Protein AF-A0A183VBE5-F1 (afdb_monomer_lite)

pLDDT: mean 92.24, std 7.61, range [38.56, 97.62]

Organism: Toxocara canis (NCBI:txid6265)

Structure (mmCIF, N/CA/C/O backbone):
data_AF-A0A183VBE5-F1
#
_entry.id   AF-A0A183VBE5-F1
#
loop_
_atom_site.group_PDB
_atom_site.id
_atom_site.type_symbol
_atom_site.label_atom_id
_atom_site.label_alt_id
_atom_site.label_comp_id
_atom_site.label_asym_id
_atom_site.label_entity_id
_atom_site.label_seq_id
_atom_site.pdbx_PDB_ins_code
_atom_site.Cartn_x
_atom_site.Cartn_y
_atom_site.Cartn_z
_atom_sit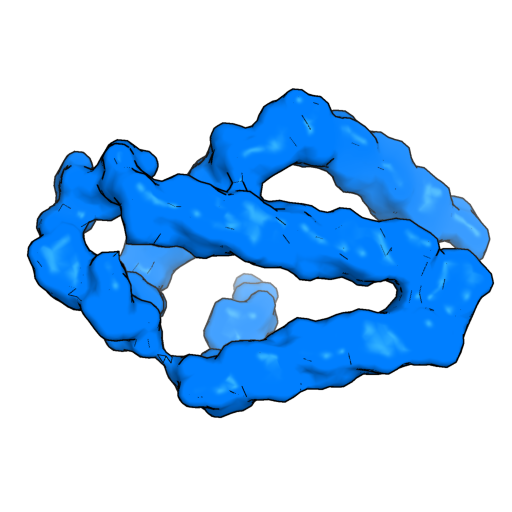e.occupancy
_atom_site.B_iso_or_equiv
_atom_site.auth_seq_id
_atom_site.auth_comp_id
_atom_site.auth_asym_id
_atom_site.auth_atom_id
_atom_site.pdbx_PDB_model_num
ATOM 1 N N . MET A 1 1 ? -16.298 -3.264 18.379 1.00 67.12 1 MET A N 1
ATOM 2 C CA . MET A 1 1 ? -15.671 -2.020 18.890 1.00 67.12 1 MET A CA 1
ATOM 3 C C . MET A 1 1 ? -14.196 -2.212 19.245 1.00 67.12 1 MET A C 1
ATOM 5 O O . MET A 1 1 ? -13.376 -1.520 18.664 1.00 67.12 1 MET A O 1
ATOM 9 N N . GLN A 1 2 ? -13.822 -3.174 20.102 1.00 88.44 2 GLN A N 1
ATOM 10 C CA . GLN A 1 2 ? -12.423 -3.350 20.542 1.00 88.44 2 GLN A CA 1
ATOM 11 C C . GLN A 1 2 ? -11.414 -3.611 19.403 1.00 88.44 2 GLN A C 1
ATOM 13 O O . GLN A 1 2 ? -10.343 -3.016 19.396 1.00 88.44 2 GLN A O 1
ATOM 18 N N . GLN A 1 3 ? -11.757 -4.444 18.414 1.00 91.56 3 GLN A N 1
ATOM 19 C CA . GLN A 1 3 ? -10.863 -4.736 17.281 1.00 91.56 3 GLN A CA 1
ATOM 20 C C . GLN A 1 3 ? -10.587 -3.508 16.400 1.00 91.56 3 GLN A C 1
ATOM 22 O O . GLN A 1 3 ? -9.434 -3.249 16.072 1.00 91.56 3 GLN A O 1
ATOM 27 N N . ARG A 1 4 ? -11.622 -2.717 16.071 1.00 92.56 4 ARG A N 1
ATOM 28 C CA . ARG A 1 4 ? -11.474 -1.470 15.293 1.00 92.56 4 ARG A CA 1
ATOM 29 C C . ARG A 1 4 ? -10.524 -0.495 15.997 1.00 92.56 4 ARG A C 1
ATOM 31 O O . ARG A 1 4 ? -9.651 0.085 15.362 1.00 92.56 4 ARG A O 1
ATOM 38 N N . GLU A 1 5 ? -10.631 -0.393 17.320 1.00 93.44 5 GLU A N 1
ATOM 39 C CA . GLU A 1 5 ? -9.752 0.461 18.122 1.00 93.44 5 GLU A CA 1
ATOM 40 C C . GLU A 1 5 ? -8.294 -0.026 18.141 1.00 93.44 5 GLU A C 1
ATOM 42 O O . GLU A 1 5 ? -7.368 0.776 18.023 1.00 93.44 5 GLU A O 1
ATOM 47 N N . ILE A 1 6 ? -8.066 -1.339 18.242 1.00 95.56 6 ILE A N 1
ATOM 48 C CA . ILE A 1 6 ? -6.718 -1.923 18.144 1.00 95.56 6 ILE A CA 1
ATOM 49 C C . ILE A 1 6 ? -6.103 -1.624 16.771 1.00 95.56 6 ILE A C 1
ATOM 51 O O . ILE A 1 6 ? -4.938 -1.227 16.691 1.00 95.56 6 ILE A O 1
ATOM 55 N N . ILE A 1 7 ? -6.883 -1.768 15.696 1.00 95.25 7 ILE A N 1
ATOM 56 C CA . ILE A 1 7 ? -6.418 -1.483 14.336 1.00 95.25 7 ILE A CA 1
ATOM 57 C C . ILE A 1 7 ? -6.042 -0.003 14.193 1.00 95.25 7 ILE A C 1
ATOM 59 O O . ILE A 1 7 ? -4.956 0.296 13.711 1.00 95.25 7 ILE A O 1
ATOM 63 N N . ARG A 1 8 ? -6.860 0.931 14.693 1.00 94.50 8 ARG A N 1
ATOM 64 C CA . ARG A 1 8 ? -6.524 2.368 14.673 1.00 94.50 8 ARG A CA 1
ATOM 65 C C . ARG A 1 8 ? -5.242 2.687 15.427 1.00 94.50 8 ARG A C 1
ATOM 67 O O . ARG A 1 8 ? -4.383 3.396 14.908 1.00 94.50 8 ARG A O 1
ATOM 74 N N . LYS A 1 9 ? -5.098 2.159 16.645 1.00 94.62 9 LYS A N 1
ATOM 75 C CA . LYS A 1 9 ? -3.909 2.403 17.474 1.00 94.62 9 LYS A CA 1
ATOM 76 C C . LYS A 1 9 ? -2.644 1.853 16.827 1.00 94.62 9 LYS A C 1
ATOM 78 O O . LYS A 1 9 ? -1.645 2.559 16.770 1.00 94.62 9 LYS A O 1
ATOM 83 N N . SER A 1 10 ? -2.695 0.622 16.324 1.00 95.19 10 SER A N 1
ATOM 84 C CA . SER A 1 10 ? -1.550 0.005 15.643 1.00 95.19 10 SER A CA 1
ATOM 85 C C . SER A 1 10 ? -1.216 0.707 14.324 1.00 95.19 10 SER A C 1
ATOM 87 O O . SER A 1 10 ? -0.041 0.941 14.041 1.00 95.19 10 SER A O 1
ATOM 89 N N . PHE A 1 11 ? -2.228 1.129 13.558 1.00 95.81 11 PHE A N 1
ATOM 90 C CA . PHE A 1 11 ? -2.020 1.909 12.341 1.00 95.81 11 PHE A CA 1
ATOM 91 C C . PHE A 1 11 ? -1.331 3.244 12.626 1.00 95.81 11 PHE A C 1
ATOM 93 O O . PHE A 1 11 ? -0.425 3.610 11.888 1.00 95.81 11 PHE A O 1
ATOM 100 N N . LYS A 1 12 ? -1.684 3.935 13.718 1.00 95.19 12 LYS A N 1
ATOM 101 C CA . LYS A 1 12 ? -1.035 5.196 14.102 1.00 95.19 12 LYS A CA 1
ATOM 102 C C . LYS A 1 12 ? 0.483 5.045 14.245 1.00 95.19 12 LYS A C 1
ATOM 104 O O . LYS A 1 12 ? 1.222 5.857 13.706 1.00 95.19 12 LYS A O 1
ATOM 109 N N . THR A 1 13 ? 0.954 3.976 14.888 1.00 94.38 13 THR A N 1
ATOM 110 C CA . THR A 1 13 ? 2.395 3.676 14.978 1.00 94.38 13 THR A CA 1
ATOM 111 C C . THR A 1 13 ? 3.009 3.390 13.606 1.00 94.38 13 THR A C 1
ATOM 113 O O . THR A 1 13 ? 4.113 3.831 13.306 1.00 94.38 13 THR A O 1
ATOM 116 N N . MET A 1 14 ? 2.295 2.677 12.733 1.00 92.88 14 MET A N 1
ATOM 117 C CA . MET A 1 14 ? 2.764 2.411 11.369 1.00 92.88 14 MET A CA 1
ATOM 118 C C . MET A 1 14 ? 2.792 3.676 10.494 1.00 92.88 14 MET A C 1
ATOM 120 O O . MET A 1 14 ? 3.585 3.779 9.558 1.00 92.88 14 MET A O 1
ATOM 124 N N . GLU A 1 15 ? 1.933 4.644 10.784 1.00 94.44 15 GLU A N 1
ATOM 125 C CA . GLU A 1 15 ? 1.805 5.893 10.047 1.00 94.44 15 GLU A CA 1
ATOM 126 C C . GLU A 1 15 ? 2.904 6.915 10.371 1.00 94.44 15 GLU A C 1
ATOM 128 O O . GLU A 1 15 ? 3.253 7.706 9.493 1.00 94.44 15 GLU A O 1
ATOM 133 N N . GLU A 1 16 ? 3.489 6.874 11.573 1.00 94.94 16 GLU A N 1
ATOM 134 C CA . GLU A 1 16 ? 4.559 7.791 12.008 1.00 94.94 16 GLU A CA 1
ATOM 135 C C . GLU A 1 16 ? 5.721 7.871 11.005 1.00 94.94 16 GLU A C 1
ATOM 137 O O . GLU A 1 16 ? 6.215 8.960 10.720 1.00 94.94 16 GLU A O 1
ATOM 142 N N . ASP A 1 17 ? 6.095 6.737 10.403 1.00 94.38 17 ASP A N 1
ATOM 143 C CA . ASP A 1 17 ? 7.010 6.682 9.257 1.00 94.38 17 ASP A CA 1
ATOM 144 C C . ASP A 1 17 ? 6.359 5.964 8.065 1.00 94.38 17 ASP A C 1
ATOM 146 O O . ASP A 1 17 ? 6.829 4.948 7.547 1.00 94.38 17 ASP A O 1
ATOM 150 N N . SER A 1 18 ? 5.210 6.502 7.649 1.00 94.25 18 SER A N 1
ATOM 151 C CA . SER A 1 18 ? 4.340 5.931 6.619 1.00 94.25 18 SER A CA 1
ATOM 152 C C . SER A 1 18 ? 5.096 5.524 5.349 1.00 94.25 18 SER A C 1
ATOM 154 O O . SER A 1 18 ? 4.961 4.395 4.879 1.00 94.25 18 SER A O 1
ATOM 156 N N . THR A 1 19 ? 5.948 6.399 4.803 1.00 94.38 19 THR A N 1
ATOM 157 C CA . THR A 1 19 ? 6.652 6.094 3.545 1.00 94.38 19 THR A CA 1
ATOM 158 C C . THR A 1 19 ? 7.682 4.982 3.727 1.00 94.38 19 THR A C 1
ATOM 160 O O . THR A 1 19 ? 7.735 4.074 2.899 1.00 94.38 19 THR A O 1
ATOM 163 N N . ARG A 1 20 ? 8.485 5.008 4.798 1.00 94.44 20 ARG A N 1
ATOM 164 C CA . ARG A 1 20 ? 9.480 3.958 5.065 1.00 94.44 20 ARG A CA 1
ATOM 165 C C . ARG A 1 20 ? 8.814 2.614 5.347 1.00 94.44 20 ARG A C 1
ATOM 167 O O . ARG A 1 20 ? 9.283 1.585 4.856 1.00 94.44 20 ARG A O 1
ATOM 174 N N . ASN A 1 21 ? 7.724 2.611 6.110 1.00 96.00 21 ASN A N 1
ATOM 175 C CA . ASN A 1 21 ? 6.981 1.397 6.433 1.00 96.00 21 ASN A CA 1
ATOM 176 C C . ASN A 1 21 ? 6.306 0.820 5.183 1.00 96.00 21 ASN A C 1
ATOM 178 O O . ASN A 1 21 ? 6.451 -0.370 4.910 1.00 96.00 21 ASN A O 1
ATOM 182 N N . GLY A 1 22 ? 5.686 1.664 4.353 1.00 95.75 22 GLY A N 1
ATOM 183 C CA . GLY A 1 22 ? 5.154 1.260 3.051 1.00 95.75 22 GLY A CA 1
ATOM 184 C C . GLY A 1 22 ? 6.228 0.682 2.125 1.00 95.75 22 GLY A C 1
ATOM 185 O O . GLY A 1 22 ? 6.016 -0.363 1.515 1.00 95.75 22 GLY A O 1
ATOM 186 N N . LEU A 1 23 ? 7.412 1.304 2.061 1.00 95.38 23 LEU A N 1
ATOM 187 C CA . LEU A 1 23 ? 8.552 0.763 1.313 1.00 95.38 23 LEU A CA 1
ATOM 188 C C . LEU A 1 23 ? 8.949 -0.621 1.835 1.00 95.38 23 LEU A C 1
ATOM 190 O O . LEU A 1 23 ? 9.087 -1.549 1.048 1.00 95.38 23 LEU A O 1
ATOM 194 N N . SER A 1 24 ? 9.076 -0.778 3.153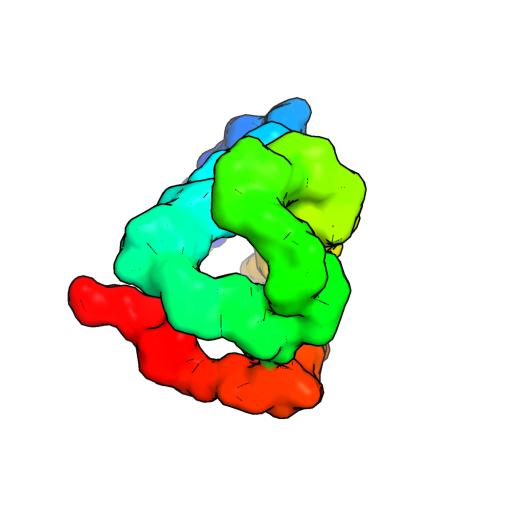 1.00 94.06 24 SER A N 1
ATOM 195 C CA . SER A 1 24 ? 9.453 -2.048 3.788 1.00 94.06 24 SER A CA 1
ATOM 196 C C . SER A 1 24 ? 8.472 -3.179 3.462 1.00 94.06 24 SER A C 1
ATOM 198 O O . SER A 1 24 ? 8.902 -4.302 3.198 1.00 94.06 24 SER A O 1
ATOM 200 N N . ILE A 1 25 ? 7.168 -2.879 3.409 1.00 94.81 25 ILE A N 1
ATOM 201 C CA . ILE A 1 25 ? 6.126 -3.832 2.999 1.00 94.81 25 ILE A CA 1
ATOM 202 C C . ILE A 1 25 ? 6.352 -4.294 1.557 1.00 94.81 25 ILE A C 1
ATOM 204 O O . ILE A 1 25 ? 6.425 -5.496 1.308 1.00 94.81 25 ILE A O 1
ATOM 208 N N . PHE A 1 26 ? 6.512 -3.365 0.608 1.00 94.12 26 PHE A N 1
ATOM 209 C CA . PHE A 1 26 ? 6.712 -3.743 -0.794 1.00 94.12 26 PHE A CA 1
ATOM 210 C C . PHE A 1 26 ? 8.055 -4.423 -1.050 1.00 94.12 26 PHE A C 1
ATOM 212 O O . PHE A 1 26 ? 8.126 -5.311 -1.892 1.00 94.12 26 PHE A O 1
ATOM 219 N N . ILE A 1 27 ? 9.111 -4.049 -0.326 1.00 92.56 27 ILE A N 1
ATOM 220 C CA . ILE A 1 27 ? 10.408 -4.731 -0.407 1.00 92.56 27 ILE A CA 1
ATOM 221 C C . ILE A 1 27 ? 10.244 -6.192 -0.000 1.00 92.56 27 ILE A C 1
ATOM 223 O O . ILE A 1 27 ? 10.714 -7.073 -0.715 1.00 92.56 27 ILE A O 1
ATOM 227 N N . ARG A 1 28 ? 9.545 -6.461 1.110 1.00 93.19 28 ARG A N 1
ATOM 228 C CA . ARG A 1 28 ? 9.266 -7.829 1.550 1.00 93.19 28 ARG A CA 1
ATOM 229 C C . ARG A 1 28 ? 8.415 -8.582 0.526 1.00 93.19 28 ARG A C 1
ATOM 231 O O . ARG A 1 28 ? 8.811 -9.668 0.123 1.00 93.19 28 ARG A O 1
ATOM 238 N N . LEU A 1 29 ? 7.319 -7.979 0.057 1.00 92.94 29 LEU A N 1
ATOM 239 C CA . LEU A 1 29 ? 6.428 -8.576 -0.944 1.00 92.94 29 LEU A CA 1
ATOM 240 C C . LEU A 1 29 ? 7.178 -8.961 -2.224 1.00 92.94 29 LEU A C 1
ATOM 242 O O . LEU A 1 29 ? 7.046 -10.078 -2.698 1.00 92.94 29 LEU A O 1
ATOM 246 N N . LEU A 1 30 ? 7.983 -8.052 -2.775 1.00 91.56 30 LEU A N 1
ATOM 247 C CA . LEU A 1 30 ? 8.710 -8.286 -4.025 1.00 91.56 30 LEU A CA 1
ATOM 248 C C . LEU A 1 30 ? 9.949 -9.174 -3.845 1.00 91.56 30 LEU A C 1
ATOM 250 O O . LEU A 1 30 ? 10.455 -9.705 -4.826 1.00 91.56 30 LEU A O 1
ATOM 254 N N . SER A 1 31 ? 10.442 -9.336 -2.614 1.00 90.06 31 SER A N 1
ATOM 255 C CA . SER A 1 31 ? 11.472 -10.335 -2.302 1.00 90.06 31 SER A CA 1
ATOM 256 C C . SER A 1 31 ? 10.883 -11.746 -2.243 1.00 90.06 31 SER A C 1
ATOM 258 O O . SER A 1 31 ? 11.560 -12.698 -2.614 1.00 90.06 31 SER A O 1
ATOM 260 N N . GLU A 1 32 ? 9.641 -11.879 -1.770 1.00 91.81 32 GLU A N 1
ATOM 261 C CA . GLU A 1 32 ? 8.927 -13.158 -1.668 1.00 91.81 32 GLU A CA 1
ATOM 262 C C . GLU A 1 32 ? 8.284 -13.573 -3.002 1.00 91.81 32 GLU A C 1
ATOM 264 O O . GLU A 1 32 ? 8.344 -14.744 -3.365 1.00 91.81 32 GLU A O 1
ATOM 269 N N . TYR A 1 33 ? 7.768 -12.601 -3.763 1.00 92.00 33 TYR A N 1
ATOM 270 C CA . TYR A 1 33 ? 7.117 -12.784 -5.067 1.00 92.00 33 TYR A CA 1
ATOM 271 C C . TYR A 1 33 ? 7.723 -11.838 -6.127 1.00 92.00 33 TYR A C 1
ATOM 273 O O . TYR A 1 33 ? 7.099 -10.837 -6.511 1.00 92.00 33 TYR A O 1
ATOM 281 N N . PRO A 1 34 ? 8.959 -12.087 -6.607 1.00 90.56 34 PRO A N 1
ATOM 282 C CA . PRO A 1 34 ? 9.630 -11.220 -7.583 1.00 90.56 34 PRO A CA 1
ATOM 283 C C . PRO A 1 34 ? 8.841 -11.012 -8.883 1.00 90.56 34 PRO A C 1
ATOM 285 O O . PRO A 1 34 ? 8.918 -9.950 -9.506 1.00 90.56 34 PRO A O 1
ATOM 288 N N . GLU A 1 35 ? 8.034 -11.993 -9.287 1.00 91.06 35 GLU A N 1
ATOM 289 C CA . GLU A 1 35 ? 7.177 -11.944 -10.469 1.00 91.06 35 GLU A CA 1
ATOM 290 C C . GLU A 1 35 ? 6.145 -10.804 -10.413 1.00 91.06 35 GLU A C 1
ATOM 292 O O . GLU A 1 35 ? 5.802 -10.230 -11.456 1.00 91.06 35 GLU A O 1
ATOM 297 N N . TYR A 1 36 ? 5.722 -10.382 -9.213 1.00 92.81 36 TYR A N 1
ATOM 298 C CA . TYR A 1 36 ? 4.753 -9.293 -9.031 1.00 92.81 36 TYR A CA 1
ATOM 299 C C . TYR A 1 36 ? 5.296 -7.935 -9.470 1.00 92.81 36 TYR A C 1
ATOM 301 O O . TYR A 1 36 ? 4.527 -7.047 -9.842 1.00 92.81 36 TYR A O 1
ATOM 309 N N . LYS A 1 37 ? 6.620 -7.773 -9.546 1.00 91.62 37 LYS A N 1
ATOM 310 C CA . LYS A 1 37 ? 7.248 -6.570 -10.107 1.00 91.62 37 LYS A CA 1
ATOM 311 C C . LYS A 1 37 ? 6.746 -6.264 -11.524 1.00 91.62 37 LYS A C 1
ATOM 313 O O . LYS A 1 37 ? 6.663 -5.102 -11.918 1.00 91.62 37 LYS A O 1
ATOM 318 N N . THR A 1 38 ? 6.395 -7.290 -12.299 1.00 92.19 38 THR A N 1
ATOM 319 C CA . THR A 1 38 ? 5.977 -7.139 -13.701 1.00 92.19 38 THR A CA 1
ATOM 320 C C . THR A 1 38 ? 4.544 -6.630 -13.873 1.00 92.19 38 THR A C 1
ATOM 322 O O . THR A 1 38 ? 4.209 -6.119 -14.950 1.00 92.19 38 THR A O 1
ATOM 325 N N . ILE A 1 39 ? 3.723 -6.685 -12.817 1.00 93.50 39 ILE A N 1
ATOM 326 C CA . ILE A 1 39 ? 2.334 -6.201 -12.814 1.00 93.50 39 ILE A CA 1
ATOM 327 C C . ILE A 1 39 ? 2.300 -4.722 -13.210 1.00 93.50 39 ILE A C 1
ATOM 329 O O . ILE A 1 39 ? 1.537 -4.312 -14.087 1.00 93.50 39 ILE A O 1
ATOM 333 N N . TRP A 1 40 ? 3.199 -3.928 -12.631 1.00 91.88 40 TRP A N 1
ATOM 334 C CA . TRP A 1 40 ? 3.243 -2.486 -12.823 1.00 91.88 40 TRP A CA 1
ATOM 335 C C . TRP A 1 40 ? 4.295 -2.075 -13.862 1.00 91.88 40 TRP A C 1
ATOM 337 O O . TRP A 1 40 ? 5.493 -2.259 -13.630 1.00 91.88 40 TRP A O 1
ATOM 347 N N . PRO A 1 41 ? 3.895 -1.459 -14.994 1.00 91.56 41 PRO A N 1
ATOM 348 C CA . PRO A 1 41 ? 4.823 -1.065 -16.054 1.00 91.56 41 PRO A CA 1
ATOM 349 C C . PRO A 1 41 ? 5.994 -0.205 -15.570 1.00 91.56 41 PRO A C 1
ATOM 351 O O . PRO A 1 41 ? 7.115 -0.392 -16.036 1.00 91.56 41 PRO A O 1
ATOM 354 N N . GLN A 1 42 ? 5.760 0.682 -14.599 1.00 91.38 42 GLN A N 1
ATOM 355 C CA . GLN A 1 42 ? 6.777 1.586 -14.060 1.00 91.38 42 GLN A CA 1
ATOM 356 C C . GLN A 1 42 ? 7.909 0.884 -13.294 1.00 91.38 42 GLN A C 1
ATOM 358 O O . GLN A 1 42 ? 8.922 1.519 -13.022 1.00 91.38 42 GLN A O 1
ATOM 363 N N . PHE A 1 43 ? 7.759 -0.395 -12.934 1.00 93.62 43 PHE A N 1
ATOM 364 C CA . PHE A 1 43 ? 8.809 -1.163 -12.257 1.00 93.62 43 PHE A CA 1
ATOM 365 C C . PHE A 1 43 ? 9.623 -2.040 -13.210 1.00 93.62 43 PHE A C 1
ATOM 367 O O . PHE A 1 43 ? 10.749 -2.405 -12.881 1.00 93.62 43 PHE A O 1
ATOM 374 N N . ARG A 1 44 ? 9.092 -2.366 -14.396 1.00 90.62 44 ARG A N 1
ATOM 375 C CA . ARG A 1 44 ? 9.668 -3.383 -15.296 1.00 90.62 44 ARG A CA 1
ATOM 376 C C . ARG A 1 44 ? 11.100 -3.077 -15.727 1.00 90.62 44 ARG A C 1
ATOM 378 O O . ARG A 1 44 ? 11.910 -3.991 -15.816 1.00 90.62 44 ARG A O 1
ATOM 385 N N . SER A 1 45 ? 11.412 -1.807 -15.976 1.00 90.94 45 SER A N 1
ATOM 386 C CA . SER A 1 45 ? 12.738 -1.370 -16.432 1.00 90.94 45 SER A CA 1
ATOM 387 C C . SER A 1 45 ? 13.733 -1.112 -15.300 1.00 90.94 45 SER A C 1
ATOM 389 O O . SER A 1 45 ? 14.888 -0.796 -15.572 1.00 90.94 45 SER A O 1
ATOM 391 N N . ILE A 1 46 ? 13.304 -1.182 -14.038 1.00 91.94 46 ILE A N 1
ATOM 392 C CA . ILE A 1 46 ? 14.154 -0.866 -12.888 1.00 91.94 46 ILE A CA 1
ATOM 393 C C . ILE A 1 46 ? 14.874 -2.146 -12.459 1.00 91.94 46 ILE A C 1
ATOM 395 O O . ILE A 1 46 ? 14.188 -3.124 -12.182 1.00 91.94 46 ILE A O 1
ATOM 399 N N . PRO A 1 47 ? 16.212 -2.196 -12.373 1.00 90.75 47 PRO A N 1
ATOM 400 C CA . PRO A 1 47 ? 16.918 -3.366 -11.844 1.00 90.75 47 PRO A CA 1
ATOM 401 C C . PRO A 1 47 ? 16.494 -3.696 -10.406 1.00 90.75 47 PRO A C 1
ATOM 403 O O . PRO A 1 47 ? 16.230 -2.782 -9.627 1.00 90.75 47 PRO A O 1
ATOM 406 N N . ASP A 1 48 ? 16.470 -4.976 -10.022 1.00 84.62 48 ASP A N 1
ATOM 407 C CA . ASP A 1 48 ? 16.048 -5.394 -8.668 1.00 84.62 48 ASP A CA 1
ATOM 408 C C . ASP A 1 48 ? 16.902 -4.739 -7.578 1.00 84.62 48 ASP A C 1
ATOM 410 O O . ASP A 1 48 ? 16.376 -4.194 -6.608 1.00 84.62 48 ASP A O 1
ATOM 414 N N . SER A 1 49 ? 18.217 -4.664 -7.810 1.00 86.62 49 SER A N 1
ATOM 415 C CA . SER A 1 49 ? 19.180 -3.976 -6.942 1.00 86.62 49 SER A CA 1
ATOM 416 C C . SER A 1 49 ? 18.893 -2.483 -6.749 1.00 86.62 49 SER A C 1
ATOM 418 O O . SER A 1 49 ? 19.394 -1.876 -5.807 1.00 86.62 49 SER A O 1
ATOM 420 N N . SER A 1 50 ? 18.115 -1.874 -7.646 1.00 89.75 50 SER A N 1
ATOM 421 C CA . SER A 1 50 ? 17.804 -0.440 -7.662 1.00 89.75 50 SER A CA 1
ATOM 422 C C . SER A 1 50 ? 16.336 -0.140 -7.355 1.00 89.75 50 SER A C 1
ATOM 424 O O . SER A 1 50 ? 15.974 1.021 -7.177 1.00 89.75 50 SER A O 1
ATOM 426 N N . LEU A 1 51 ? 15.472 -1.157 -7.282 1.00 87.06 51 LEU A N 1
ATOM 427 C CA . LEU A 1 51 ? 14.036 -0.969 -7.077 1.00 87.06 51 LEU A CA 1
ATOM 428 C C . LEU A 1 51 ? 13.735 -0.368 -5.703 1.00 87.06 51 LEU A C 1
ATOM 430 O O . LEU A 1 51 ? 12.910 0.540 -5.594 1.00 87.06 51 LEU A O 1
ATOM 434 N N . ILE A 1 52 ? 14.473 -0.820 -4.688 1.00 83.94 52 ILE A N 1
ATOM 435 C CA . ILE A 1 52 ? 14.356 -0.400 -3.286 1.00 83.94 52 ILE A CA 1
ATOM 436 C C . ILE A 1 52 ? 14.550 1.112 -3.113 1.00 83.94 52 ILE A C 1
ATOM 438 O O . ILE A 1 52 ? 13.857 1.741 -2.316 1.00 83.94 52 ILE A O 1
ATOM 442 N N . SER A 1 53 ? 15.474 1.703 -3.871 1.00 88.12 53 SER A N 1
ATOM 443 C CA . SER A 1 53 ? 15.785 3.135 -3.824 1.00 88.12 53 SER A CA 1
ATOM 444 C C . SER A 1 53 ? 15.065 3.946 -4.902 1.00 88.12 53 SER A C 1
ATOM 446 O O . SER A 1 53 ? 15.286 5.151 -5.015 1.00 88.12 53 SER A O 1
ATOM 448 N N . SER A 1 54 ? 14.201 3.314 -5.700 1.00 94.12 54 SER A N 1
ATOM 449 C CA . SER A 1 54 ? 13.543 3.989 -6.811 1.00 94.12 54 SER A CA 1
ATOM 450 C C . SER A 1 54 ? 12.420 4.920 -6.349 1.00 94.12 54 SER A C 1
ATOM 45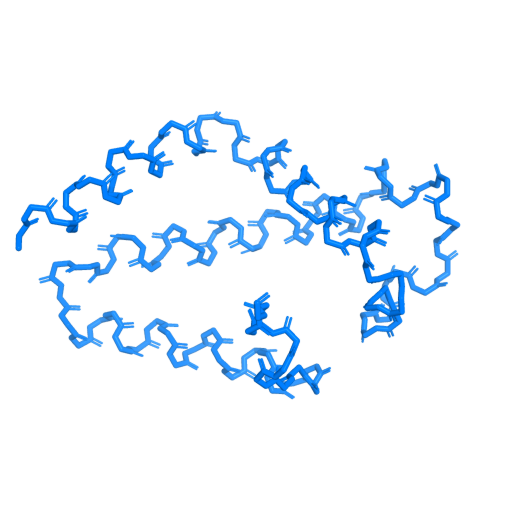2 O O . SER A 1 54 ? 11.582 4.579 -5.509 1.00 94.12 54 SER A O 1
ATOM 454 N N . ASP A 1 55 ? 12.321 6.080 -7.000 1.00 95.19 55 ASP A N 1
ATOM 455 C CA . ASP A 1 55 ? 11.187 6.989 -6.813 1.00 95.19 55 ASP A CA 1
ATOM 456 C C . ASP A 1 55 ? 9.852 6.337 -7.185 1.00 95.19 55 ASP 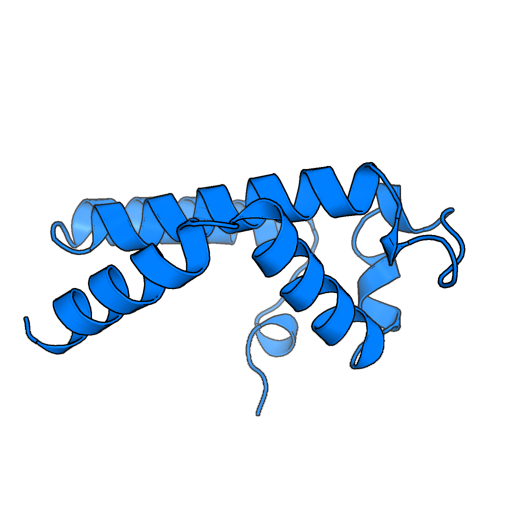A C 1
ATOM 458 O O . ASP A 1 55 ? 8.807 6.687 -6.635 1.00 95.19 55 ASP A O 1
ATOM 462 N N . ALA A 1 56 ? 9.868 5.393 -8.130 1.00 95.00 56 ALA A N 1
ATOM 463 C CA . ALA A 1 56 ? 8.679 4.654 -8.527 1.00 95.00 56 ALA A CA 1
ATOM 464 C C . ALA A 1 56 ? 8.115 3.855 -7.344 1.00 95.00 56 ALA A C 1
ATOM 466 O O . ALA A 1 56 ? 6.923 3.971 -7.048 1.00 95.00 56 ALA A O 1
ATOM 467 N N . LEU A 1 57 ? 8.966 3.098 -6.641 1.00 95.06 57 LEU A N 1
ATOM 468 C CA . LEU A 1 57 ? 8.550 2.322 -5.474 1.00 95.06 57 LEU A CA 1
ATOM 469 C C . LEU A 1 57 ? 8.121 3.238 -4.323 1.00 95.06 57 LEU A C 1
ATOM 471 O O . LEU A 1 57 ? 7.091 2.997 -3.699 1.00 95.06 57 LEU A O 1
ATOM 475 N N . LYS A 1 58 ? 8.843 4.344 -4.100 1.00 96.06 58 LYS A N 1
ATOM 476 C CA . LYS A 1 58 ? 8.487 5.343 -3.082 1.00 96.06 58 LYS A CA 1
ATOM 477 C C . LYS A 1 58 ? 7.103 5.947 -3.315 1.00 96.06 58 LYS A C 1
ATOM 479 O O . LYS A 1 58 ? 6.299 6.013 -2.388 1.00 96.06 58 LYS A O 1
ATOM 484 N N . ARG A 1 59 ? 6.787 6.352 -4.551 1.00 96.56 59 ARG A N 1
ATOM 485 C CA . ARG A 1 59 ? 5.447 6.861 -4.901 1.00 96.56 59 ARG A CA 1
ATOM 486 C C . ARG A 1 59 ? 4.374 5.795 -4.700 1.00 96.56 59 ARG A C 1
ATOM 488 O O . ARG A 1 59 ? 3.300 6.109 -4.195 1.00 96.56 59 ARG A O 1
ATOM 495 N N . HIS A 1 60 ? 4.665 4.547 -5.057 1.00 95.62 60 HIS A N 1
ATOM 496 C CA . HIS A 1 60 ? 3.724 3.446 -4.877 1.00 95.62 60 HIS A CA 1
ATOM 497 C C . HIS A 1 60 ? 3.438 3.166 -3.392 1.00 95.62 60 HIS A C 1
ATOM 499 O O . HIS A 1 60 ? 2.277 3.049 -3.008 1.00 95.62 60 HIS A O 1
ATOM 505 N N . ALA A 1 61 ? 4.470 3.178 -2.544 1.00 96.25 61 ALA A N 1
ATOM 506 C CA . ALA A 1 61 ? 4.336 3.062 -1.093 1.00 96.25 61 ALA A CA 1
ATOM 507 C C . ALA A 1 61 ? 3.468 4.181 -0.490 1.00 96.25 61 ALA A C 1
ATOM 509 O O . ALA A 1 61 ? 2.612 3.906 0.348 1.00 96.25 61 ALA A O 1
ATOM 510 N N . ILE A 1 62 ? 3.636 5.428 -0.947 1.00 97.25 62 ILE A N 1
ATOM 511 C CA . ILE A 1 62 ? 2.811 6.566 -0.502 1.00 97.25 62 ILE A CA 1
ATOM 512 C C . ILE A 1 62 ? 1.335 6.344 -0.854 1.00 97.25 62 ILE A C 1
ATOM 514 O O . ILE A 1 62 ? 0.466 6.525 -0.003 1.00 97.25 62 ILE A O 1
ATOM 518 N N . VAL A 1 63 ? 1.045 5.928 -2.092 1.00 96.44 63 VAL A N 1
ATOM 519 C CA . VAL A 1 63 ? -0.331 5.656 -2.540 1.00 96.44 63 VAL A CA 1
ATOM 520 C C . VAL A 1 63 ? -0.957 4.522 -1.728 1.00 96.44 63 VAL A C 1
ATOM 522 O O . VAL A 1 63 ? -2.084 4.660 -1.258 1.00 96.44 63 VAL A O 1
ATOM 525 N N . TYR A 1 64 ? -0.220 3.430 -1.516 1.00 96.00 64 TYR A N 1
ATOM 526 C CA . TYR A 1 64 ? -0.675 2.291 -0.719 1.00 96.00 64 TYR A CA 1
ATOM 527 C C . TYR A 1 64 ? -1.024 2.696 0.716 1.00 96.00 64 TYR A C 1
ATOM 529 O O . TYR A 1 64 ? -2.130 2.429 1.187 1.00 96.00 64 TYR A O 1
ATOM 537 N N . MET A 1 65 ? -0.120 3.406 1.394 1.00 97.56 65 MET A N 1
ATOM 538 C CA . MET A 1 65 ? -0.348 3.844 2.770 1.00 97.56 65 MET A CA 1
ATOM 539 C C . MET A 1 65 ? -1.487 4.859 2.882 1.00 97.56 65 MET A C 1
ATOM 541 O O . MET A 1 65 ? -2.232 4.832 3.859 1.00 97.56 65 MET A O 1
ATOM 545 N N . GLY A 1 66 ? -1.667 5.718 1.874 1.00 97.06 66 GLY A N 1
ATOM 546 C CA . GLY A 1 66 ? -2.821 6.614 1.787 1.00 97.06 66 GLY A CA 1
ATOM 547 C C . GLY A 1 66 ? -4.146 5.865 1.603 1.00 97.06 66 GLY A C 1
ATOM 548 O O . GLY A 1 66 ? -5.158 6.255 2.182 1.00 97.06 66 GLY A O 1
ATOM 549 N N . GLY A 1 67 ? -4.157 4.770 0.840 1.00 96.50 67 GLY A N 1
ATOM 550 C CA . GLY A 1 67 ? -5.313 3.873 0.745 1.00 96.50 67 GLY A CA 1
ATOM 551 C C . GLY A 1 67 ? -5.626 3.199 2.082 1.00 96.50 67 GLY A C 1
ATOM 552 O O . GLY A 1 67 ? -6.774 3.185 2.519 1.00 96.50 67 GLY A O 1
ATOM 553 N N . LEU A 1 68 ? -4.598 2.710 2.777 1.00 96.25 68 LEU A N 1
ATOM 554 C CA . LEU A 1 68 ? -4.763 2.062 4.076 1.00 96.25 68 LEU A CA 1
ATOM 555 C C . LEU A 1 68 ? -5.268 3.032 5.156 1.00 96.25 68 LEU A C 1
ATOM 557 O O . LEU A 1 68 ? -6.160 2.671 5.922 1.00 96.25 68 LEU A O 1
ATOM 561 N N . ARG A 1 69 ? -4.780 4.280 5.163 1.00 97.06 69 ARG A N 1
ATOM 562 C CA . ARG A 1 69 ? -5.313 5.357 6.012 1.00 97.06 69 ARG A CA 1
ATOM 563 C C . ARG A 1 69 ? -6.815 5.545 5.800 1.00 97.06 69 ARG A C 1
ATOM 565 O O . ARG A 1 69 ? -7.563 5.515 6.770 1.00 97.06 69 ARG A O 1
ATOM 572 N N . GLN A 1 70 ? -7.261 5.676 4.548 1.00 96.88 70 GLN A N 1
ATOM 573 C CA . GLN A 1 70 ? -8.682 5.871 4.222 1.00 96.88 70 GLN A CA 1
ATOM 574 C C . GLN A 1 70 ? -9.561 4.717 4.724 1.00 96.88 70 GLN A C 1
ATOM 576 O O . GLN A 1 70 ? -10.671 4.938 5.211 1.00 96.88 70 GLN A O 1
ATOM 581 N N . ILE A 1 71 ? -9.061 3.480 4.661 1.00 96.69 71 ILE A N 1
ATOM 582 C CA . ILE A 1 71 ? -9.748 2.320 5.238 1.00 96.69 71 ILE A CA 1
ATOM 583 C C . ILE A 1 71 ? -9.858 2.447 6.760 1.00 96.69 71 ILE A C 1
ATOM 585 O O . ILE A 1 71 ? -10.942 2.274 7.306 1.00 96.69 71 ILE A O 1
ATOM 589 N N . VAL A 1 72 ? -8.773 2.792 7.455 1.00 96.56 72 VAL A N 1
ATOM 590 C CA . VAL A 1 72 ? -8.768 2.920 8.924 1.00 96.56 72 VAL A CA 1
ATOM 591 C C . VAL A 1 72 ? -9.662 4.070 9.409 1.00 96.56 72 VAL A C 1
ATOM 593 O O . VAL A 1 72 ? -10.398 3.910 10.387 1.00 96.56 72 VAL A O 1
ATOM 596 N N . GLU A 1 73 ? -9.649 5.206 8.711 1.00 95.44 73 GLU A N 1
ATOM 597 C CA . GLU A 1 73 ? -10.471 6.384 9.022 1.00 95.44 73 GLU A CA 1
ATOM 598 C C . GLU A 1 73 ? -11.968 6.142 8.784 1.00 95.44 73 GLU A C 1
ATOM 600 O O . GLU A 1 73 ? -12.805 6.690 9.498 1.00 95.44 73 GLU A O 1
ATOM 605 N N . SER A 1 74 ? -12.326 5.282 7.826 1.00 96.50 74 SER A N 1
ATOM 606 C CA . SER A 1 74 ? -13.725 4.954 7.524 1.00 96.50 74 SER A CA 1
ATOM 607 C C . SER A 1 74 ? -14.328 3.880 8.436 1.00 96.50 74 SER A C 1
ATOM 609 O O . SER A 1 74 ? -15.532 3.657 8.391 1.00 96.50 74 SER A O 1
ATOM 611 N N . MET A 1 75 ? -13.549 3.251 9.326 1.00 94.56 75 MET A N 1
ATOM 612 C CA . MET A 1 75 ? -14.013 2.107 10.127 1.00 94.56 75 MET A CA 1
ATOM 613 C C . MET A 1 75 ? -15.180 2.386 11.087 1.00 94.56 75 MET A C 1
ATOM 615 O O . MET A 1 75 ? -15.750 1.426 11.592 1.00 94.56 75 MET A O 1
ATOM 619 N N . ASP A 1 76 ? -15.532 3.633 11.410 1.00 93.31 76 ASP A N 1
ATOM 620 C CA . ASP A 1 76 ? -16.715 3.918 12.251 1.00 93.31 76 ASP A CA 1
ATOM 621 C C . ASP A 1 76 ? -18.024 3.978 11.450 1.00 93.31 76 ASP A C 1
ATOM 623 O O . ASP A 1 76 ? -19.101 3.999 12.040 1.00 93.31 76 ASP A O 1
ATOM 627 N N . ASP A 1 77 ? -17.938 3.963 10.121 1.00 96.00 77 ASP A N 1
ATOM 628 C CA . ASP A 1 77 ? -19.065 4.093 9.207 1.00 96.00 77 ASP A CA 1
ATOM 629 C C . ASP A 1 77 ? -18.992 2.973 8.166 1.00 96.00 77 ASP A C 1
ATOM 631 O O . ASP A 1 77 ? -18.188 3.006 7.234 1.00 96.00 77 ASP A O 1
ATOM 635 N N . ASP A 1 78 ? -19.828 1.952 8.345 1.00 95.19 78 ASP A N 1
ATOM 636 C CA . ASP A 1 78 ? -19.780 0.742 7.522 1.00 95.19 78 ASP A CA 1
ATOM 637 C C . ASP A 1 78 ? -20.065 1.031 6.039 1.00 95.19 78 ASP A C 1
ATOM 639 O O . ASP A 1 78 ? -19.496 0.369 5.168 1.00 95.19 78 ASP A O 1
ATOM 643 N N . GLN A 1 79 ? -20.882 2.048 5.736 1.00 97.38 79 GLN A N 1
ATOM 644 C CA . GLN A 1 79 ? -21.134 2.462 4.359 1.00 97.38 79 GLN A CA 1
ATOM 645 C C . GLN A 1 79 ? -19.877 3.091 3.750 1.00 97.38 79 GLN A C 1
ATOM 647 O O . GLN A 1 79 ? -19.447 2.674 2.673 1.00 97.38 79 GLN A O 1
ATOM 652 N N . LYS A 1 80 ? -19.242 4.041 4.449 1.00 97.19 80 LYS A N 1
ATOM 653 C CA . LYS A 1 80 ? -17.987 4.643 3.969 1.00 97.19 80 LYS A CA 1
ATOM 654 C C . LYS A 1 80 ? -16.884 3.604 3.829 1.00 97.19 80 LYS A C 1
ATOM 656 O O . LYS A 1 80 ? -16.149 3.634 2.847 1.00 97.19 80 LYS A O 1
ATOM 661 N N . LEU A 1 81 ? -16.773 2.676 4.776 1.00 96.94 81 LEU A N 1
ATOM 662 C CA . LEU A 1 81 ? -15.790 1.599 4.715 1.00 96.94 81 LEU A CA 1
ATOM 663 C C . LEU A 1 81 ? -15.990 0.738 3.461 1.00 96.94 81 LEU A C 1
ATOM 665 O O . LEU A 1 81 ? -15.023 0.454 2.752 1.00 96.94 81 LEU A O 1
ATOM 669 N N . ALA A 1 82 ? -17.236 0.368 3.154 1.00 97.62 82 ALA A N 1
ATOM 670 C CA . ALA A 1 82 ? -17.565 -0.387 1.949 1.00 97.62 82 ALA A CA 1
ATOM 671 C C . ALA A 1 82 ? -17.241 0.398 0.665 1.00 97.62 82 ALA A C 1
ATOM 673 O O . ALA A 1 82 ? -16.653 -0.158 -0.264 1.00 97.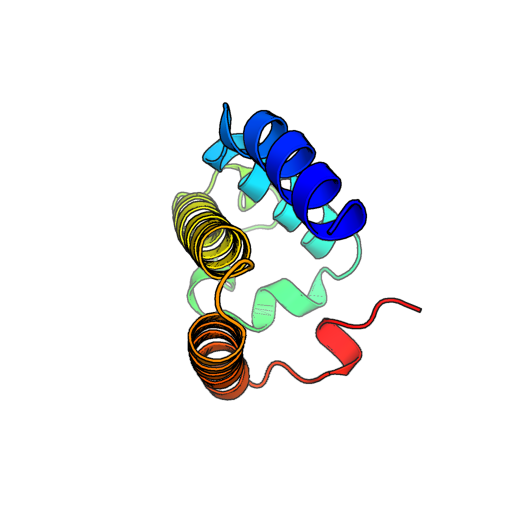62 82 ALA A O 1
ATOM 674 N N . GLU A 1 83 ? -17.566 1.692 0.618 1.00 97.62 83 GLU A N 1
ATOM 675 C CA . GLU A 1 83 ? -17.257 2.570 -0.517 1.00 97.62 83 GLU A CA 1
ATOM 676 C C . GLU A 1 83 ? -15.742 2.681 -0.759 1.00 97.62 83 GLU A C 1
ATOM 678 O O . GLU A 1 83 ? -15.283 2.530 -1.897 1.00 97.62 83 GLU A O 1
ATOM 683 N N . GLN A 1 84 ? -14.951 2.870 0.305 1.00 97.44 84 GLN A N 1
ATOM 684 C CA . GLN A 1 84 ? -13.489 2.934 0.220 1.00 97.44 84 GLN A CA 1
ATOM 685 C C . GLN A 1 84 ? -12.883 1.599 -0.226 1.00 97.44 84 GLN A C 1
ATOM 687 O O . GLN A 1 84 ? -12.061 1.565 -1.147 1.00 97.44 84 GLN A O 1
ATOM 692 N N . ALA A 1 85 ? -13.325 0.482 0.360 1.00 95.38 85 ALA A N 1
ATOM 693 C CA . ALA A 1 85 ? -12.871 -0.850 -0.036 1.00 95.38 85 ALA A CA 1
ATOM 694 C C . ALA A 1 85 ? -13.179 -1.135 -1.515 1.00 95.38 85 ALA A C 1
ATOM 696 O O . ALA A 1 85 ? -12.325 -1.635 -2.250 1.00 95.38 85 ALA A O 1
ATOM 697 N N . TYR A 1 86 ? -14.367 -0.751 -1.984 1.00 96.12 86 TYR A N 1
ATOM 698 C CA . TYR A 1 86 ? -14.769 -0.921 -3.377 1.00 96.12 86 TYR A CA 1
ATOM 699 C C . TYR A 1 86 ? -13.938 -0.067 -4.348 1.00 96.12 86 TYR A C 1
ATOM 701 O O . TYR A 1 86 ? -13.529 -0.548 -5.409 1.00 96.12 86 TYR A O 1
ATOM 709 N N . ALA A 1 87 ? -13.635 1.185 -3.992 1.00 95.62 87 ALA A N 1
ATOM 710 C CA . ALA A 1 87 ? -12.769 2.052 -4.792 1.00 95.62 87 ALA A CA 1
ATOM 711 C C . ALA A 1 87 ? -11.339 1.490 -4.915 1.00 95.62 87 ALA A C 1
ATOM 713 O O . ALA A 1 87 ? -10.749 1.483 -6.005 1.00 95.62 87 ALA A O 1
ATOM 714 N N . ILE A 1 88 ? -10.801 0.955 -3.816 1.00 94.88 88 ILE A N 1
ATOM 715 C CA . ILE A 1 88 ? -9.502 0.277 -3.807 1.00 94.88 88 ILE A CA 1
ATOM 716 C C . ILE A 1 88 ? -9.556 -0.981 -4.681 1.00 94.88 88 ILE A C 1
ATOM 718 O O . ILE A 1 88 ? -8.695 -1.147 -5.548 1.00 94.88 88 ILE A O 1
ATOM 722 N N . ALA A 1 89 ? -10.580 -1.826 -4.540 1.00 93.69 89 ALA A N 1
ATOM 723 C CA . ALA A 1 89 ? -10.738 -3.039 -5.344 1.00 93.69 89 ALA A CA 1
ATOM 724 C C . ALA A 1 89 ? -10.782 -2.737 -6.854 1.00 93.69 89 ALA A C 1
ATOM 726 O O . ALA A 1 89 ? -10.082 -3.378 -7.638 1.00 93.69 89 ALA A O 1
ATOM 727 N N . LYS A 1 90 ? -11.508 -1.694 -7.279 1.00 94.81 90 LYS A N 1
ATOM 728 C CA . LYS A 1 90 ? -11.517 -1.242 -8.685 1.00 94.81 90 LYS A CA 1
ATOM 729 C C . LYS A 1 90 ? -10.127 -0.892 -9.213 1.00 94.81 90 LYS A C 1
ATOM 731 O O . LYS A 1 90 ? -9.796 -1.211 -10.356 1.00 94.81 90 LYS A O 1
ATOM 736 N N . SER A 1 91 ? -9.306 -0.251 -8.385 1.00 92.44 91 SER A N 1
ATOM 737 C CA . SER A 1 91 ? -7.932 0.101 -8.751 1.00 92.44 91 SER A CA 1
ATOM 738 C C . SER A 1 91 ? -7.048 -1.136 -8.932 1.00 92.44 91 SER A C 1
ATOM 740 O O . SER A 1 91 ? -6.164 -1.125 -9.784 1.00 92.44 91 SER A O 1
ATOM 742 N N . HIS A 1 92 ? -7.314 -2.213 -8.189 1.00 94.00 92 H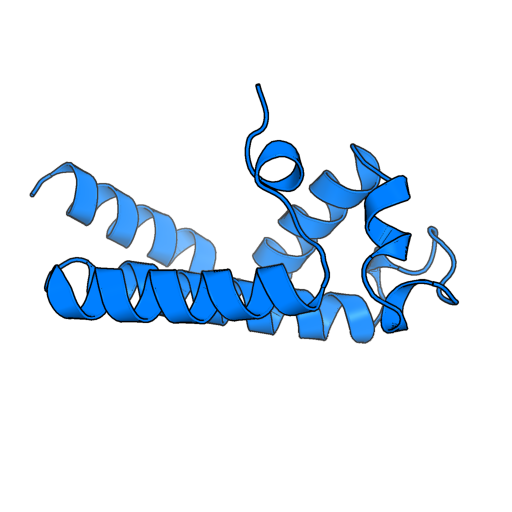IS A N 1
ATOM 743 C CA . HIS A 1 92 ? -6.618 -3.495 -8.318 1.00 94.00 92 HIS A CA 1
ATOM 744 C C . HIS A 1 92 ? -7.033 -4.248 -9.591 1.00 94.00 92 HIS A C 1
ATOM 746 O O . HIS A 1 92 ? -6.169 -4.721 -10.331 1.00 94.00 92 HIS A O 1
ATOM 752 N N . VAL A 1 93 ? -8.333 -4.253 -9.916 1.00 93.38 93 VAL A N 1
ATOM 753 C CA . VAL A 1 93 ? -8.866 -4.851 -11.157 1.00 93.38 93 VAL A CA 1
ATOM 754 C C . VAL A 1 93 ? -8.209 -4.245 -12.399 1.00 93.38 93 VAL A C 1
ATOM 756 O O . VAL A 1 93 ? -7.855 -4.977 -13.321 1.00 93.38 93 VAL A O 1
ATOM 759 N N . LYS A 1 94 ? -7.967 -2.925 -12.412 1.00 91.06 94 LYS A N 1
ATOM 760 C CA . LYS A 1 94 ? -7.269 -2.236 -13.515 1.00 91.06 94 LYS A CA 1
ATOM 761 C C . LYS A 1 94 ? -5.905 -2.857 -13.843 1.00 91.06 94 LYS A C 1
ATOM 763 O O . LYS A 1 94 ? -5.498 -2.843 -15.001 1.00 91.06 94 LYS A O 1
ATOM 768 N N . TRP A 1 95 ? -5.199 -3.364 -12.837 1.00 92.06 95 TRP A N 1
ATOM 769 C CA . TRP A 1 95 ? -3.868 -3.953 -12.986 1.00 92.06 95 TRP A CA 1
ATOM 770 C C . TRP A 1 95 ? -3.895 -5.479 -13.106 1.00 92.06 95 TRP A C 1
ATOM 772 O O . TRP A 1 95 ? -2.840 -6.103 -13.105 1.00 92.06 95 TRP A O 1
ATOM 782 N N . GLY A 1 96 ? -5.081 -6.087 -13.213 1.00 92.69 96 GLY A N 1
ATOM 783 C CA . GLY A 1 96 ? -5.224 -7.540 -13.267 1.00 92.69 96 GLY A CA 1
ATOM 784 C C . GLY A 1 96 ? -4.858 -8.235 -11.955 1.00 92.69 96 GLY A C 1
ATOM 785 O O . GLY A 1 96 ? -4.584 -9.432 -11.965 1.00 92.69 96 GLY A O 1
ATOM 786 N N . ILE A 1 97 ? -4.850 -7.506 -10.833 1.00 93.06 97 ILE A N 1
ATOM 787 C CA . ILE A 1 97 ? -4.597 -8.094 -9.519 1.00 93.06 97 ILE A CA 1
ATOM 788 C C . ILE A 1 97 ? -5.830 -8.907 -9.122 1.00 93.06 97 ILE A C 1
ATOM 790 O O . ILE A 1 97 ? -6.946 -8.392 -9.053 1.00 93.06 97 ILE A O 1
ATOM 794 N N . GLN A 1 98 ? -5.602 -10.191 -8.884 1.00 90.38 98 GLN A N 1
ATOM 795 C CA . GLN A 1 98 ? -6.614 -11.178 -8.506 1.00 90.38 98 GLN A CA 1
ATOM 796 C C . GLN A 1 98 ? -6.507 -11.535 -7.023 1.00 90.38 98 GLN A C 1
ATOM 798 O O . GLN A 1 98 ? -5.475 -11.292 -6.404 1.00 90.38 98 GLN A O 1
ATOM 803 N N . GLN A 1 99 ? -7.544 -12.174 -6.481 1.00 86.88 99 GLN A N 1
ATOM 804 C CA . GLN A 1 99 ? -7.636 -12.567 -5.072 1.00 86.88 99 GLN A CA 1
ATOM 805 C C . GLN A 1 99 ? -6.398 -13.330 -4.569 1.00 86.88 99 GLN A C 1
ATOM 807 O O . GLN A 1 99 ? -5.879 -12.998 -3.509 1.00 86.88 99 GLN A O 1
ATOM 812 N N . PHE A 1 100 ? -5.855 -14.258 -5.365 1.00 87.94 100 PHE A N 1
ATOM 813 C CA . PHE A 1 100 ? -4.666 -15.033 -4.988 1.00 87.94 100 PHE A CA 1
ATOM 814 C C . PHE A 1 100 ? -3.387 -14.192 -4.815 1.00 87.94 100 PHE A C 1
ATOM 816 O O . PHE A 1 100 ? -2.434 -14.660 -4.208 1.00 87.94 100 PHE A O 1
ATOM 823 N N . HIS A 1 101 ? -3.334 -12.964 -5.346 1.00 87.44 101 HIS A N 1
ATOM 824 C CA . HIS A 1 101 ? -2.199 -12.060 -5.121 1.00 87.44 101 HIS A CA 1
ATOM 825 C C . HIS A 1 101 ? -2.268 -11.366 -3.752 1.00 87.44 101 HIS A C 1
ATOM 827 O O . HIS A 1 101 ? -1.284 -10.777 -3.314 1.00 87.44 101 HIS A O 1
ATOM 833 N N . ILE A 1 102 ? -3.450 -11.355 -3.129 1.00 81.50 102 ILE A N 1
ATOM 834 C CA . ILE A 1 102 ? -3.750 -10.629 -1.889 1.00 81.50 102 ILE A CA 1
ATOM 835 C C . ILE A 1 102 ? -3.861 -11.610 -0.719 1.00 81.50 102 ILE A C 1
ATOM 837 O O . ILE A 1 102 ? -3.422 -11.313 0.390 1.00 81.50 102 ILE A O 1
ATOM 841 N N . GLU A 1 103 ? -4.448 -12.777 -0.967 1.00 81.44 103 GLU A N 1
ATOM 842 C CA . GLU A 1 103 ? -4.565 -13.853 0.007 1.00 81.44 103 GLU A CA 1
ATOM 843 C C . GLU A 1 103 ? -3.263 -14.655 0.041 1.00 81.44 103 GLU A C 1
ATOM 845 O O . GLU A 1 103 ? -2.983 -15.454 -0.849 1.00 81.44 103 GLU A O 1
ATOM 850 N N . VAL A 1 104 ? -2.458 -14.424 1.078 1.00 56.53 104 VAL A N 1
ATOM 851 C CA . VAL A 1 104 ? -1.344 -15.310 1.428 1.00 56.53 104 VAL A CA 1
ATOM 852 C C . VAL A 1 104 ? -1.918 -16.407 2.328 1.00 56.53 104 VAL A C 1
ATOM 854 O O . VAL A 1 104 ? -2.511 -16.086 3.360 1.00 56.53 104 VAL A O 1
ATOM 857 N N . ASN A 1 105 ? -1.803 -17.669 1.902 1.00 38.56 105 ASN A N 1
ATOM 858 C CA . ASN A 1 105 ? -2.173 -18.839 2.713 1.00 38.56 105 ASN A CA 1
ATOM 859 C C . ASN A 1 105 ? -1.245 -19.003 3.920 1.00 38.56 105 ASN A C 1
ATOM 861 O O . ASN A 1 105 ? -0.019 -18.824 3.741 1.00 38.56 105 ASN A O 1
#

Sequence (105 aa):
MQQREIIRKSFKTMEEDSTRNGLSIFIRLLSEYPEYKTIWPQFRSIPDSSLISSDALKRHAIVYMGGLRQIVESMDDDQKLAEQAYAIAKSHVKWGIQQFHIEVN

InterPro domains:
  IPR000971 Globin [PF00042] (24-98)
  IPR000971 Globin [PS01033] (1-105)
  IPR009050 Globin-like superfamily [SSF46458] (2-103)
  IPR012292 Globin/Protoglobin [G3DSA:1.10.490.10] (1-104)
  IPR013314 Globin, lamprey/hagfish type [PTHR46783] (2-101)
  IPR044399 Myoglobin-like, M family globin domain [cd01040] (7-104)

Radius of gyration: 14.84 Å; chains: 1; bounding box: 40×27×37 Å

Foldseek 3Di:
DVVLVVLLVVLVVCVVPQLVSLLVVVLVLCVVPVVVLVLDPVRPPADNVCSSVDPVSSVVSVVVSVLVVQLSVCVVPVVSNVVSVVVVVVVCVVSVNDPVSVDDD

Secondary structure (DSSP, 8-state):
-HHHHHHHHHHHHHHTTHHHHHHHHHHHHHHH-GGGGGTSHHHHTS-HHHHTT-HHHHHHHHHHHHHHHHHHHHTT-HHHHHHHHHHHHHHHHHTT--GGGT---